Protein AF-A0A924ABD5-F1 (afdb_monomer)

Structure (mmCIF, N/CA/C/O backbone):
data_AF-A0A924ABD5-F1
#
_entry.id   AF-A0A924ABD5-F1
#
loop_
_atom_site.group_PDB
_atom_site.id
_atom_site.type_symbol
_atom_site.label_atom_id
_atom_site.label_alt_id
_atom_site.label_comp_id
_atom_site.label_asym_id
_atom_site.label_entity_id
_atom_site.label_seq_id
_atom_site.pdbx_PDB_ins_code
_atom_site.Cartn_x
_atom_site.Cartn_y
_atom_site.Cartn_z
_atom_site.occupancy
_atom_site.B_iso_or_equiv
_atom_site.auth_seq_id
_atom_site.auth_comp_id
_atom_site.auth_asym_id
_atom_site.auth_atom_id
_atom_site.pdbx_PDB_model_num
ATOM 1 N N . MET A 1 1 ? -28.308 33.378 23.021 1.00 40.69 1 MET A N 1
ATOM 2 C CA . MET A 1 1 ? -28.332 31.903 23.136 1.00 40.69 1 MET A CA 1
ATOM 3 C C . MET A 1 1 ? -27.928 31.293 21.800 1.00 40.69 1 MET A C 1
ATOM 5 O O . MET A 1 1 ? -28.810 31.074 20.991 1.00 40.69 1 MET A O 1
ATOM 9 N N . THR A 1 2 ? -26.638 31.033 21.562 1.00 37.34 2 THR A N 1
ATOM 10 C CA . THR A 1 2 ? -26.172 30.161 20.453 1.00 37.34 2 THR A CA 1
ATOM 11 C C . THR A 1 2 ? -24.731 29.654 20.666 1.00 37.34 2 THR A C 1
ATOM 13 O O . THR A 1 2 ? -24.072 29.230 19.733 1.00 37.34 2 THR A O 1
ATOM 16 N N . GLU A 1 3 ? -24.244 29.582 21.911 1.00 39.28 3 GLU A N 1
ATOM 17 C CA . GLU A 1 3 ? -23.019 28.830 22.275 1.00 39.28 3 GLU A CA 1
ATOM 18 C C . GLU A 1 3 ? -23.289 27.322 22.463 1.00 39.28 3 GLU A C 1
ATOM 20 O O . GLU A 1 3 ? -22.623 26.608 23.211 1.00 39.28 3 GLU A O 1
ATOM 25 N N . LYS A 1 4 ? -24.313 26.804 21.786 1.00 45.38 4 LYS A N 1
ATOM 26 C CA . LYS A 1 4 ? -24.670 25.388 21.790 1.00 45.38 4 LYS A CA 1
ATOM 27 C C . LYS A 1 4 ? -24.878 24.941 20.354 1.00 45.38 4 LYS A C 1
ATOM 29 O O . LYS A 1 4 ? -25.979 25.084 19.843 1.00 45.38 4 LYS A O 1
ATOM 34 N N . ALA A 1 5 ? -23.818 24.412 19.745 1.00 37.28 5 ALA A N 1
ATOM 35 C CA . ALA A 1 5 ? -23.829 23.165 18.967 1.00 37.28 5 ALA A CA 1
ATOM 36 C C . ALA A 1 5 ? -22.672 23.125 17.959 1.00 37.28 5 ALA A C 1
ATOM 38 O O . ALA A 1 5 ? -22.875 23.246 16.763 1.00 37.28 5 ALA A O 1
ATOM 39 N N . LEU A 1 6 ? -21.457 22.917 18.460 1.00 38.28 6 LEU A N 1
ATOM 40 C CA . LEU A 1 6 ? -20.439 22.070 17.832 1.00 38.28 6 LEU A CA 1
ATOM 41 C C . LEU A 1 6 ? -19.374 21.832 18.903 1.00 38.28 6 LEU A C 1
ATOM 43 O O . LEU A 1 6 ? -18.264 22.351 18.859 1.00 38.28 6 LEU A O 1
ATOM 47 N N . LYS A 1 7 ? -19.726 21.032 19.918 1.00 45.62 7 LYS A N 1
ATOM 48 C CA . LYS A 1 7 ? -18.692 20.277 20.629 1.00 45.62 7 LYS A CA 1
ATOM 49 C C . LYS A 1 7 ? -18.123 19.313 19.592 1.00 45.62 7 LYS A C 1
ATOM 51 O O . LYS A 1 7 ? -18.641 18.212 19.424 1.00 45.62 7 LYS A O 1
ATOM 56 N N . VAL A 1 8 ? -17.133 19.773 18.829 1.00 53.31 8 VAL A N 1
ATOM 57 C CA . VAL A 1 8 ? -16.343 18.922 17.947 1.00 53.31 8 VAL A CA 1
ATOM 58 C C . VAL A 1 8 ? -15.694 17.909 18.871 1.00 53.31 8 VAL A C 1
ATOM 60 O O . VAL A 1 8 ? -14.801 18.242 19.647 1.00 53.31 8 VAL A O 1
ATOM 63 N N . ASN A 1 9 ? -16.216 16.687 18.880 1.00 54.59 9 ASN A N 1
ATOM 64 C CA . ASN A 1 9 ? -15.554 15.616 19.593 1.00 54.59 9 ASN A CA 1
ATOM 65 C C . ASN A 1 9 ? -14.191 15.438 18.916 1.00 54.59 9 ASN A C 1
ATOM 67 O O . ASN A 1 9 ? -14.132 15.003 17.767 1.00 54.59 9 ASN A O 1
ATOM 71 N N . ALA A 1 10 ? -13.113 15.795 19.616 1.00 53.22 10 ALA A N 1
ATOM 72 C CA . ALA A 1 10 ? -11.742 15.659 19.127 1.00 53.22 10 ALA A CA 1
ATOM 73 C C . ALA A 1 10 ? -11.387 14.204 18.752 1.00 53.22 10 ALA A C 1
ATOM 75 O O . ALA A 1 10 ? -10.421 13.974 18.032 1.00 53.22 10 ALA A O 1
ATOM 76 N N . ASN A 1 11 ? -12.206 13.238 19.188 1.00 60.47 11 ASN A N 1
ATOM 77 C CA . ASN A 1 11 ? -12.100 11.818 18.868 1.00 60.47 11 ASN A CA 1
ATOM 78 C C . ASN A 1 11 ? -13.096 11.359 17.785 1.00 60.47 11 ASN A C 1
ATOM 80 O O . ASN A 1 11 ? -13.341 10.161 17.642 1.00 60.47 11 ASN A O 1
ATOM 84 N N . ASN A 1 12 ? -13.698 12.271 17.011 1.00 81.06 12 ASN A N 1
ATOM 85 C CA . ASN A 1 12 ? -14.454 11.877 15.824 1.00 81.06 12 ASN A CA 1
ATOM 86 C C . ASN A 1 12 ? -13.479 11.376 14.747 1.00 81.06 12 ASN A C 1
ATOM 88 O O . ASN A 1 12 ? -12.879 12.160 14.012 1.00 81.06 12 ASN A O 1
ATOM 92 N N . PHE A 1 13 ? -13.342 10.054 14.650 1.00 81.38 13 PHE A N 1
ATOM 93 C CA . PHE A 1 13 ? -12.414 9.393 13.733 1.00 81.38 13 PHE A CA 1
ATOM 94 C C . PHE A 1 13 ? -12.640 9.767 12.260 1.00 81.38 13 PHE A C 1
ATOM 96 O O . PHE A 1 13 ? -11.674 9.824 11.510 1.00 81.38 13 PHE A O 1
ATOM 103 N N . LYS A 1 14 ? -13.871 10.102 11.837 1.00 83.94 14 LYS A N 1
ATOM 104 C CA . LYS A 1 14 ? -14.131 10.570 10.461 1.00 83.94 14 LYS A CA 1
ATOM 105 C C . LYS A 1 14 ? -13.541 11.957 10.208 1.00 83.94 14 LYS A C 1
ATOM 107 O O . LYS A 1 14 ? -13.004 12.215 9.138 1.00 83.94 14 LYS A O 1
ATOM 112 N N . MET A 1 15 ? -13.620 12.852 11.194 1.00 87.19 15 MET A N 1
ATOM 113 C CA . MET A 1 15 ? -13.010 14.181 11.079 1.00 87.19 15 MET A CA 1
ATOM 114 C C . MET A 1 15 ? -11.485 14.091 11.087 1.00 87.19 15 MET A C 1
ATOM 116 O O . MET A 1 15 ? -10.835 14.766 10.296 1.00 87.19 15 MET A O 1
ATOM 120 N N . LEU A 1 16 ? -10.922 13.234 11.945 1.00 89.56 16 LEU A N 1
ATOM 121 C CA . LEU A 1 16 ? -9.482 12.971 11.979 1.00 89.56 16 LEU A CA 1
ATOM 122 C C . LEU A 1 16 ? -8.983 12.339 10.675 1.00 89.56 16 LEU A C 1
ATOM 124 O O . LEU A 1 16 ? -7.929 12.726 10.185 1.00 89.56 16 LEU A O 1
ATOM 128 N N . GLU A 1 17 ? -9.748 11.411 10.099 1.00 89.94 17 GLU A N 1
ATOM 129 C CA . GLU A 1 17 ? -9.465 10.807 8.797 1.00 89.94 17 GLU A CA 1
ATOM 130 C C . GLU A 1 17 ? -9.418 11.858 7.684 1.00 89.94 17 GLU A C 1
ATOM 132 O O . GLU A 1 17 ? -8.429 11.917 6.961 1.00 89.94 17 GLU A O 1
ATOM 137 N N . ASN A 1 18 ? -10.429 12.725 7.585 1.00 90.12 18 ASN A N 1
ATOM 138 C CA . ASN A 1 18 ? -10.444 13.788 6.578 1.00 90.12 18 ASN A CA 1
ATOM 139 C C . ASN A 1 18 ? -9.293 14.781 6.780 1.00 90.12 18 ASN A C 1
ATOM 141 O O . ASN A 1 18 ? -8.624 15.146 5.820 1.00 90.12 18 ASN A O 1
ATOM 145 N N . ALA A 1 19 ? -9.033 15.190 8.025 1.00 91.56 19 ALA A N 1
ATOM 146 C CA . ALA A 1 19 ? -7.916 16.076 8.338 1.00 91.56 19 ALA A CA 1
ATOM 147 C C . ALA A 1 19 ? -6.571 15.454 7.938 1.00 91.56 19 ALA A C 1
ATOM 149 O O . ALA A 1 19 ? -5.742 16.144 7.358 1.00 91.56 19 ALA A O 1
ATOM 150 N N . ALA A 1 20 ? -6.383 14.155 8.192 1.00 92.75 20 ALA A N 1
ATOM 151 C CA . ALA A 1 20 ? -5.175 13.450 7.787 1.00 92.75 20 ALA A CA 1
ATOM 152 C C . ALA A 1 20 ? -4.997 13.429 6.264 1.00 92.75 20 ALA A C 1
ATOM 154 O O . ALA A 1 20 ? -3.879 13.604 5.798 1.00 92.75 20 ALA A O 1
ATOM 155 N N . VAL A 1 21 ? -6.074 13.258 5.488 1.00 89.75 21 VAL A N 1
ATOM 156 C CA . VAL A 1 21 ? -6.003 13.316 4.017 1.00 89.75 21 VAL A CA 1
ATOM 157 C C . VAL A 1 21 ? -5.519 14.690 3.548 1.00 89.75 21 VAL A C 1
ATOM 159 O O . VAL A 1 21 ? -4.622 14.754 2.713 1.00 89.75 21 VAL A O 1
ATOM 162 N N . PHE A 1 22 ? -6.046 15.780 4.113 1.00 92.00 22 PHE A N 1
ATOM 163 C CA . PHE A 1 22 ? -5.566 17.126 3.783 1.00 92.00 22 PHE A CA 1
ATOM 164 C C . PHE A 1 22 ? -4.094 17.319 4.161 1.00 92.00 22 PHE A C 1
ATOM 166 O O . PHE A 1 22 ? -3.316 17.778 3.333 1.00 92.00 22 PHE A O 1
ATOM 173 N N . ASP A 1 23 ? -3.676 16.875 5.352 1.00 94.38 23 ASP A N 1
ATOM 174 C CA . ASP A 1 23 ? -2.262 16.941 5.737 1.00 94.38 23 ASP A CA 1
ATOM 175 C C . ASP A 1 23 ? -1.367 16.155 4.766 1.00 94.38 23 ASP A C 1
ATOM 177 O O . ASP A 1 23 ? -0.272 16.609 4.450 1.00 94.38 23 ASP A O 1
ATOM 181 N N . GLN A 1 24 ? -1.808 14.989 4.274 1.00 92.00 24 GLN A N 1
ATOM 182 C CA . GLN A 1 24 ? -1.063 14.223 3.267 1.00 92.00 24 GLN A CA 1
ATOM 183 C C . GLN A 1 24 ? -0.939 14.986 1.949 1.00 92.00 24 GLN A C 1
ATOM 185 O O . GLN A 1 24 ? 0.135 14.980 1.351 1.00 92.00 24 GLN A O 1
ATOM 190 N N . MET A 1 25 ? -2.014 15.639 1.501 1.00 90.44 25 MET A N 1
ATOM 191 C CA . MET A 1 25 ? -2.004 16.458 0.284 1.00 90.44 25 MET A CA 1
ATOM 192 C C . MET A 1 25 ? -1.058 17.657 0.410 1.00 90.44 25 MET A C 1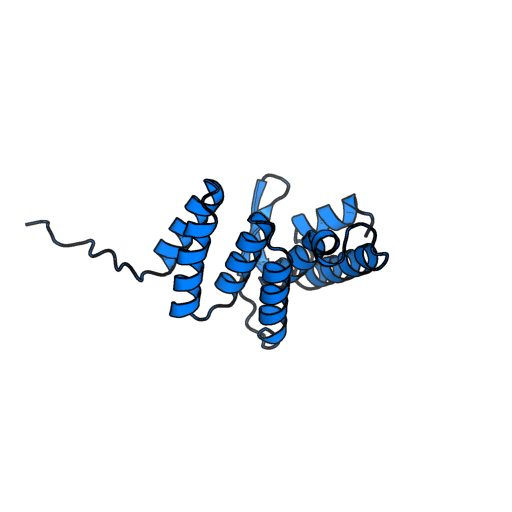
ATOM 194 O O . MET A 1 25 ? -0.383 17.999 -0.558 1.00 90.44 25 MET A O 1
ATOM 198 N N . ASP A 1 26 ? -0.953 18.229 1.609 1.00 93.25 26 ASP A N 1
ATOM 199 C CA . ASP A 1 26 ? -0.052 19.341 1.922 1.00 93.25 26 ASP A CA 1
ATOM 200 C C . ASP A 1 26 ? 1.393 18.888 2.229 1.00 93.25 26 ASP A C 1
ATOM 202 O O . ASP A 1 26 ? 2.255 19.711 2.534 1.00 93.25 26 ASP A O 1
ATOM 206 N N . GLY A 1 27 ? 1.682 17.581 2.175 1.00 93.06 27 GLY A N 1
ATOM 207 C CA . GLY A 1 27 ? 3.005 17.013 2.467 1.00 93.06 27 GLY A CA 1
ATOM 208 C C . GLY A 1 27 ? 3.351 16.904 3.960 1.00 93.06 27 GLY A C 1
ATOM 209 O O . GLY A 1 27 ? 4.463 16.514 4.318 1.00 93.06 27 GLY A O 1
ATOM 210 N N . ASN A 1 28 ? 2.402 17.185 4.852 1.00 96.19 28 ASN A N 1
ATOM 211 C CA . ASN A 1 28 ? 2.538 17.109 6.308 1.00 96.19 28 ASN A CA 1
ATOM 212 C C . ASN A 1 28 ? 2.383 15.662 6.826 1.00 96.19 28 ASN A C 1
ATOM 214 O O . ASN A 1 28 ? 1.555 15.364 7.694 1.00 96.19 28 ASN A O 1
ATOM 218 N N . PHE A 1 29 ? 3.187 14.736 6.296 1.00 95.12 29 PHE A N 1
ATOM 219 C CA . PHE A 1 29 ? 3.011 13.294 6.504 1.00 95.12 29 PHE A CA 1
ATOM 220 C C . PHE A 1 29 ? 3.134 12.838 7.968 1.00 95.12 29 PHE A C 1
ATOM 222 O O . PHE A 1 29 ? 2.425 11.922 8.375 1.00 95.12 29 PHE A O 1
ATOM 229 N N . GLU A 1 30 ? 3.978 13.464 8.789 1.00 94.94 30 GLU A N 1
ATOM 230 C CA . GLU A 1 30 ? 4.113 13.121 10.220 1.00 94.94 30 GLU A CA 1
ATOM 231 C C . GLU A 1 30 ? 2.849 13.480 11.024 1.00 94.94 30 GLU A C 1
ATOM 233 O O . GLU A 1 30 ? 2.399 12.739 11.909 1.00 94.94 30 GLU A O 1
ATOM 238 N N . ILE A 1 31 ? 2.221 14.607 10.674 1.00 93.75 31 ILE A N 1
ATOM 239 C CA . ILE A 1 31 ? 0.962 15.054 11.277 1.00 93.75 31 ILE A CA 1
ATOM 240 C C . ILE A 1 31 ? -0.168 14.116 10.845 1.00 93.75 31 ILE A C 1
ATOM 242 O O . ILE A 1 31 ? -0.936 13.641 11.693 1.00 93.75 31 ILE A O 1
ATOM 246 N N . ALA A 1 32 ? -0.228 13.797 9.549 1.00 95.38 32 ALA A N 1
ATOM 247 C CA . ALA A 1 32 ? -1.173 12.828 9.011 1.00 95.38 32 ALA A CA 1
ATOM 2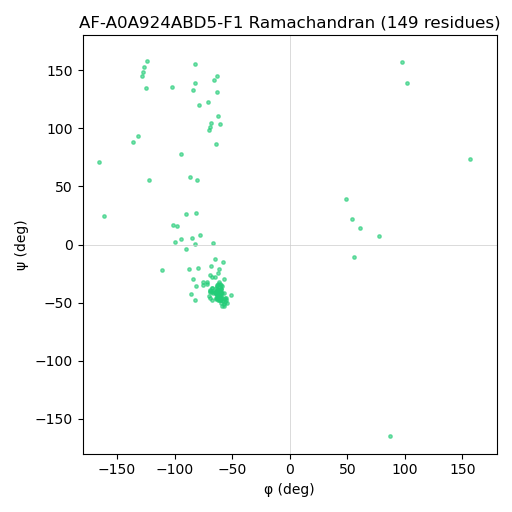48 C C . ALA A 1 32 ? -1.044 11.469 9.711 1.00 95.38 32 ALA A C 1
ATOM 250 O O . ALA A 1 32 ? -2.043 10.902 10.155 1.00 95.38 32 ALA A O 1
ATOM 251 N N . GLN A 1 33 ? 0.187 10.977 9.887 1.00 95.81 33 GLN A N 1
ATOM 252 C CA . GLN A 1 33 ? 0.478 9.718 10.571 1.00 95.81 33 GLN A CA 1
ATOM 253 C C . GLN A 1 33 ? -0.116 9.696 11.982 1.00 95.81 33 GLN A C 1
ATOM 255 O O . GLN A 1 33 ? -0.802 8.745 12.350 1.00 95.81 33 GLN A O 1
ATOM 260 N N . THR A 1 34 ? 0.100 10.760 12.760 1.00 95.44 34 THR A N 1
ATOM 261 C CA . THR A 1 34 ? -0.409 10.865 14.135 1.00 95.44 34 THR A CA 1
ATOM 262 C C . THR A 1 34 ? -1.939 10.793 14.177 1.00 95.44 34 THR A C 1
ATOM 264 O O . THR A 1 34 ? -2.517 10.141 15.049 1.00 95.44 34 THR A O 1
ATOM 267 N N . LYS A 1 35 ? -2.622 11.437 13.224 1.00 94.75 35 LYS A N 1
ATOM 268 C CA . LYS A 1 35 ? -4.090 11.410 13.121 1.00 94.75 35 LYS A CA 1
ATOM 269 C C . LYS A 1 35 ? -4.601 10.032 12.689 1.00 94.75 35 LYS A C 1
ATOM 271 O O . LYS A 1 35 ? -5.526 9.511 13.310 1.00 94.75 35 LYS A O 1
ATOM 276 N N . LEU A 1 36 ? -3.966 9.408 11.697 1.00 95.19 36 LEU A N 1
ATOM 277 C CA . LEU A 1 36 ? -4.311 8.060 11.232 1.00 95.19 36 LEU A CA 1
ATOM 278 C C . LEU A 1 36 ? -4.093 6.998 12.318 1.00 95.19 36 LEU A C 1
ATOM 280 O O . LEU A 1 36 ? -4.928 6.107 12.474 1.00 95.19 36 LEU A O 1
ATOM 284 N N . GLN A 1 37 ? -3.029 7.127 13.115 1.00 94.81 37 GLN A N 1
ATOM 285 C CA . GLN A 1 37 ? -2.764 6.254 14.257 1.00 94.81 37 GLN A CA 1
ATOM 286 C C . GLN A 1 37 ? -3.885 6.351 15.300 1.00 94.81 37 GLN A C 1
ATOM 288 O O . GLN A 1 37 ? -4.401 5.324 15.737 1.00 94.81 37 GLN A O 1
ATOM 293 N N . LYS A 1 38 ? -4.353 7.565 15.620 1.00 94.12 38 LYS A N 1
ATOM 294 C CA . LYS A 1 38 ? -5.516 7.766 16.505 1.00 94.12 38 LYS A CA 1
ATOM 295 C C . LYS A 1 3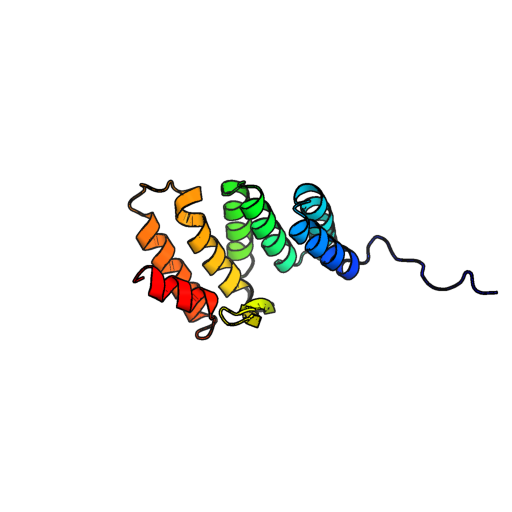8 ? -6.795 7.144 15.935 1.00 94.12 38 LYS A C 1
ATOM 297 O O . LYS A 1 38 ? -7.550 6.513 16.674 1.00 94.12 38 LYS A O 1
ATOM 302 N N . CYS A 1 39 ? -7.038 7.275 14.627 1.00 91.69 39 CYS A N 1
ATOM 303 C CA . CYS A 1 39 ? -8.180 6.629 13.968 1.00 91.69 39 CYS A CA 1
ATOM 304 C C . CYS A 1 39 ? -8.115 5.102 14.076 1.00 91.69 39 CYS A C 1
ATOM 306 O O . CYS A 1 39 ? -9.118 4.459 14.401 1.00 91.69 39 CYS A O 1
ATOM 308 N N . TYR A 1 40 ? -6.939 4.518 13.838 1.00 91.81 40 TYR A N 1
ATOM 309 C CA . TYR A 1 40 ? -6.736 3.086 14.006 1.00 91.81 40 TYR A CA 1
ATOM 310 C C . TYR A 1 40 ? -6.935 2.665 15.462 1.00 91.81 40 TYR A C 1
ATOM 312 O O . TYR A 1 40 ? -7.654 1.709 15.728 1.00 91.81 40 TYR A O 1
ATOM 320 N N . GLU A 1 41 ? -6.369 3.390 16.424 1.00 91.56 41 GLU A N 1
ATOM 321 C CA . GLU A 1 41 ? -6.500 3.061 17.841 1.00 91.56 41 GLU A CA 1
ATOM 322 C C . GLU A 1 41 ? -7.950 3.060 18.319 1.00 91.56 41 GLU A C 1
ATOM 324 O O . GLU A 1 41 ? -8.316 2.168 19.088 1.00 91.56 41 GLU A O 1
ATOM 329 N N . ALA A 1 42 ? -8.758 4.000 17.824 1.00 88.62 42 ALA A N 1
ATOM 330 C CA . ALA A 1 42 ? -10.167 4.137 18.170 1.00 88.62 42 ALA A CA 1
ATOM 331 C C . ALA A 1 42 ? -11.074 3.089 17.503 1.00 88.62 42 ALA A C 1
ATOM 333 O O . ALA A 1 42 ? -12.067 2.680 18.097 1.00 88.62 42 ALA A O 1
ATOM 334 N N . THR A 1 43 ? -10.768 2.669 16.271 1.00 87.31 43 THR A N 1
ATOM 335 C CA . THR A 1 43 ? -11.685 1.834 15.466 1.00 87.31 43 THR A CA 1
ATOM 336 C C . THR A 1 43 ? -11.206 0.404 15.242 1.00 87.31 43 THR A C 1
ATOM 338 O O . THR A 1 43 ? -12.013 -0.465 14.925 1.00 87.31 43 THR A O 1
ATOM 341 N N . LYS A 1 44 ? -9.896 0.169 15.360 1.00 87.31 44 LYS A N 1
ATOM 342 C CA . LYS A 1 44 ? -9.192 -1.067 14.991 1.00 87.31 44 LYS A CA 1
ATOM 343 C C . LYS A 1 44 ? -9.435 -1.525 13.544 1.00 87.31 44 LYS A C 1
ATOM 345 O O . LYS A 1 44 ? -9.245 -2.695 13.235 1.00 87.31 44 LYS A O 1
ATOM 350 N N . GLN A 1 45 ? -9.840 -0.621 12.646 1.00 87.88 45 GLN A N 1
ATOM 351 C CA . GLN A 1 45 ? -10.124 -0.966 11.250 1.00 87.88 45 GLN A CA 1
ATOM 352 C C . GLN A 1 45 ? -8.855 -0.985 10.392 1.00 87.88 45 GLN A C 1
ATOM 354 O O . GLN A 1 45 ? -8.092 -0.015 10.367 1.00 87.88 45 GLN A O 1
ATOM 359 N N . SER A 1 46 ? -8.695 -2.038 9.592 1.00 89.94 46 SER A N 1
ATOM 360 C CA . SER A 1 46 ? -7.560 -2.218 8.677 1.00 89.94 46 SER A CA 1
ATOM 361 C C . SER A 1 46 ? -7.429 -1.150 7.594 1.00 89.94 46 SER A C 1
ATOM 363 O O . SER A 1 46 ? -6.320 -0.916 7.115 1.00 89.94 46 SER A O 1
ATOM 365 N N . LYS A 1 47 ? -8.497 -0.412 7.259 1.00 90.94 47 LYS A N 1
ATOM 366 C CA . LYS A 1 47 ? -8.375 0.739 6.353 1.00 90.94 47 LYS A CA 1
ATOM 367 C C . LYS A 1 47 ? -7.401 1.799 6.876 1.00 90.94 47 LYS A C 1
ATOM 369 O O . LYS A 1 47 ? -6.656 2.389 6.101 1.00 90.94 47 LYS A O 1
ATOM 374 N N . TYR A 1 48 ? -7.342 2.010 8.194 1.00 92.75 48 TYR A N 1
ATOM 375 C CA . TYR A 1 48 ? -6.416 2.979 8.783 1.00 92.75 48 TYR A CA 1
ATOM 376 C C . TYR A 1 48 ? -4.982 2.455 8.807 1.00 92.75 48 TYR A C 1
ATOM 378 O O . TYR A 1 48 ? -4.057 3.234 8.600 1.00 92.75 48 TYR A O 1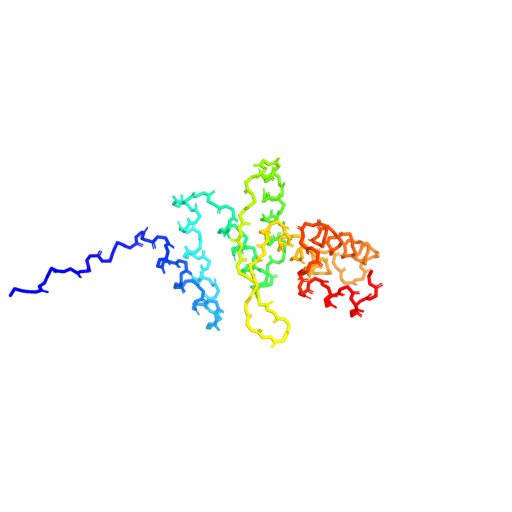
ATOM 386 N N . GLN A 1 49 ? -4.786 1.143 8.966 1.00 93.44 49 GLN A N 1
ATOM 387 C CA . GLN A 1 49 ? -3.471 0.523 8.771 1.00 93.44 49 GLN A CA 1
ATOM 388 C C . GLN A 1 49 ? -2.996 0.694 7.327 1.00 93.44 49 GLN A C 1
ATOM 390 O O . GLN A 1 49 ? -1.836 1.023 7.099 1.00 93.44 49 GLN A O 1
ATOM 395 N N . TYR A 1 50 ? -3.888 0.533 6.347 1.00 94.94 50 TYR A N 1
ATOM 396 C CA . TYR A 1 50 ? -3.548 0.753 4.945 1.00 94.94 50 TYR A CA 1
ATOM 397 C C . TYR A 1 50 ? -3.174 2.214 4.668 1.00 94.94 50 TYR A C 1
ATOM 399 O O . TYR A 1 50 ? -2.121 2.469 4.092 1.00 94.94 50 TYR A O 1
ATOM 407 N N . LYS A 1 51 ? -3.961 3.179 5.162 1.00 94.88 51 LYS A N 1
ATOM 408 C CA . LYS A 1 51 ? -3.636 4.611 5.035 1.00 94.88 51 LYS A CA 1
ATOM 409 C C . LYS A 1 51 ? -2.307 4.970 5.709 1.00 94.88 51 LYS A C 1
ATOM 411 O O . LYS A 1 51 ? -1.544 5.770 5.175 1.00 94.88 51 LYS A O 1
ATOM 416 N N . LEU A 1 52 ? -1.987 4.350 6.850 1.00 96.06 52 LEU A N 1
ATOM 417 C CA . LEU A 1 52 ? -0.664 4.464 7.475 1.00 96.06 52 LEU A CA 1
ATOM 418 C C . LEU A 1 52 ? 0.436 3.880 6.580 1.00 96.06 52 LEU A C 1
ATOM 420 O O . LEU A 1 52 ? 1.486 4.499 6.438 1.00 96.06 52 LEU A O 1
ATOM 424 N N . ALA A 1 53 ? 0.207 2.725 5.952 1.00 96.94 53 ALA A N 1
ATOM 425 C CA . ALA A 1 53 ? 1.156 2.122 5.019 1.00 96.94 53 ALA A CA 1
ATOM 426 C C . ALA A 1 53 ? 1.417 3.015 3.795 1.00 96.94 53 ALA A C 1
ATOM 428 O O . ALA A 1 53 ? 2.575 3.173 3.399 1.00 96.94 53 ALA A O 1
ATOM 429 N N . GLU A 1 54 ? 0.376 3.632 3.227 1.00 96.06 54 GLU A N 1
ATOM 430 C CA . GLU A 1 54 ? 0.508 4.642 2.169 1.00 96.06 54 GLU A CA 1
ATOM 431 C C . GLU A 1 54 ? 1.335 5.834 2.653 1.00 96.06 54 GLU A C 1
ATOM 433 O O . GLU A 1 54 ? 2.291 6.229 1.989 1.00 96.06 54 GLU A O 1
ATOM 438 N N . ASN A 1 55 ? 1.032 6.357 3.843 1.00 96.81 55 ASN A N 1
ATOM 439 C CA . ASN A 1 55 ? 1.767 7.471 4.431 1.00 96.81 55 ASN A CA 1
ATOM 440 C C . ASN A 1 55 ? 3.255 7.144 4.637 1.00 96.81 55 ASN A C 1
ATOM 442 O O . ASN A 1 55 ? 4.120 7.936 4.276 1.00 96.81 55 ASN A O 1
ATOM 446 N N . TYR A 1 56 ? 3.571 5.950 5.147 1.00 97.44 56 TYR A N 1
ATOM 447 C CA . TYR A 1 56 ? 4.952 5.484 5.276 1.00 97.44 56 TYR A CA 1
ATOM 448 C C . TYR A 1 56 ? 5.668 5.412 3.928 1.00 97.44 56 TYR A C 1
ATOM 450 O O . TYR A 1 56 ? 6.835 5.789 3.845 1.00 97.44 56 TYR A O 1
ATOM 458 N N . ALA A 1 57 ? 4.990 4.952 2.874 1.00 96.88 57 ALA A N 1
ATOM 459 C CA . ALA A 1 57 ? 5.569 4.929 1.535 1.00 96.88 57 ALA A CA 1
ATOM 460 C C . ALA A 1 57 ? 5.863 6.350 1.022 1.00 96.88 57 ALA A C 1
ATOM 462 O O . ALA A 1 57 ? 6.943 6.569 0.478 1.00 96.88 57 ALA A O 1
ATOM 463 N N . GLN A 1 58 ? 4.969 7.319 1.263 1.00 95.62 58 GLN A N 1
ATOM 464 C CA . GLN A 1 58 ? 5.204 8.736 0.932 1.00 95.62 58 GLN A CA 1
ATOM 465 C C . GLN A 1 58 ? 6.389 9.326 1.709 1.00 95.62 58 GLN A C 1
ATOM 467 O O . GLN A 1 58 ? 7.184 10.084 1.165 1.00 95.62 58 GLN A O 1
ATOM 472 N N . MET A 1 59 ? 6.580 8.900 2.958 1.00 95.88 59 MET A N 1
ATOM 473 C CA . MET A 1 59 ? 7.740 9.259 3.782 1.00 95.88 59 MET A CA 1
ATOM 474 C C . MET A 1 59 ? 9.013 8.467 3.434 1.00 95.88 59 MET A C 1
ATOM 476 O O . MET A 1 59 ? 9.996 8.538 4.169 1.00 95.88 59 MET A O 1
ATOM 480 N N . THR A 1 60 ? 9.019 7.675 2.357 1.00 96.06 60 THR A N 1
ATOM 481 C CA . THR A 1 60 ? 10.118 6.774 1.950 1.00 96.06 60 THR A CA 1
ATOM 482 C C . THR A 1 60 ? 10.478 5.676 2.965 1.00 96.06 60 THR A C 1
ATOM 484 O O . THR A 1 60 ? 11.492 4.987 2.848 1.00 96.06 60 THR A O 1
ATOM 487 N N . GLN A 1 61 ? 9.613 5.435 3.951 1.00 97.12 61 GLN A N 1
ATOM 488 C CA . GLN A 1 61 ? 9.763 4.401 4.975 1.00 97.12 61 GLN A CA 1
ATOM 489 C C . GLN A 1 61 ? 9.205 3.055 4.483 1.00 97.12 61 GLN A C 1
ATOM 491 O O . GLN A 1 61 ? 8.309 2.457 5.083 1.00 97.12 61 GLN A O 1
ATOM 496 N N . TYR A 1 62 ? 9.739 2.551 3.367 1.00 96.81 62 TYR A N 1
ATOM 497 C CA . TYR A 1 62 ? 9.170 1.403 2.646 1.00 96.81 62 TYR A CA 1
ATOM 498 C C . TYR A 1 62 ? 9.131 0.105 3.459 1.00 96.81 62 TYR A C 1
ATOM 500 O O . TYR A 1 62 ? 8.197 -0.675 3.310 1.00 96.81 62 TYR A O 1
ATOM 508 N N . LYS A 1 63 ? 10.096 -0.123 4.362 1.00 96.38 63 LYS A N 1
ATOM 509 C CA . LYS A 1 63 ? 10.076 -1.294 5.260 1.00 96.38 63 LYS A CA 1
ATOM 510 C C . LYS A 1 63 ? 8.919 -1.234 6.262 1.00 96.38 63 LYS A C 1
ATOM 512 O O . LYS A 1 63 ? 8.279 -2.252 6.511 1.00 96.38 63 LYS A O 1
ATOM 517 N N . SER A 1 64 ? 8.635 -0.052 6.811 1.00 96.88 64 SER A N 1
ATOM 518 C CA . SER A 1 64 ? 7.493 0.169 7.707 1.00 96.88 64 SER A CA 1
ATOM 519 C C . SER A 1 64 ? 6.174 -0.000 6.957 1.00 96.88 64 SER A C 1
ATOM 521 O O . SER A 1 64 ? 5.264 -0.661 7.457 1.00 96.88 64 SER A O 1
ATOM 523 N N . SER A 1 65 ? 6.105 0.530 5.730 1.00 97.81 65 SER A N 1
ATOM 524 C CA . SER A 1 65 ? 4.972 0.326 4.822 1.00 97.81 65 SER A CA 1
ATOM 525 C C . SER A 1 65 ? 4.731 -1.167 4.562 1.00 97.81 65 SER A C 1
ATOM 527 O O . SER A 1 65 ? 3.640 -1.663 4.833 1.00 97.81 65 SER A O 1
ATOM 529 N N . ASP A 1 66 ? 5.760 -1.917 4.149 1.00 97.25 66 ASP A N 1
ATOM 530 C CA . ASP A 1 66 ? 5.642 -3.351 3.862 1.00 97.25 66 ASP A CA 1
ATOM 531 C C . ASP A 1 66 ? 5.219 -4.172 5.086 1.00 97.25 66 ASP A C 1
ATOM 533 O O . ASP A 1 66 ? 4.337 -5.026 4.984 1.00 97.25 66 ASP A O 1
ATOM 537 N N . SER A 1 67 ? 5.794 -3.873 6.255 1.00 96.75 67 SER A N 1
ATOM 538 C CA . SER A 1 67 ? 5.423 -4.507 7.524 1.00 96.75 67 SER A CA 1
ATOM 539 C C . SER A 1 67 ? 3.933 -4.324 7.828 1.00 96.75 67 SER A C 1
ATOM 541 O O . SER A 1 67 ? 3.231 -5.294 8.112 1.00 96.75 67 SER A O 1
ATOM 543 N N . MET A 1 68 ? 3.417 -3.100 7.680 1.00 95.25 68 MET A N 1
ATOM 544 C CA . MET A 1 68 ? 2.002 -2.803 7.901 1.00 95.25 68 MET A CA 1
ATOM 545 C C . MET A 1 68 ? 1.096 -3.536 6.902 1.00 95.25 68 MET A C 1
ATOM 547 O O . MET A 1 68 ? 0.068 -4.084 7.294 1.00 95.25 68 MET A O 1
ATOM 551 N N . LEU A 1 69 ? 1.491 -3.617 5.627 1.00 95.56 69 LEU A N 1
ATOM 552 C CA . LEU A 1 69 ? 0.745 -4.371 4.613 1.00 95.56 69 LEU A CA 1
ATOM 553 C C . LEU A 1 69 ? 0.707 -5.868 4.937 1.00 95.56 69 LEU A C 1
ATOM 555 O O . LEU A 1 69 ? -0.347 -6.487 4.816 1.00 95.56 69 LEU A O 1
ATOM 559 N N . ASN A 1 70 ? 1.815 -6.446 5.408 1.00 94.31 70 ASN A N 1
ATOM 560 C CA . ASN A 1 70 ? 1.853 -7.848 5.835 1.00 94.31 70 ASN A CA 1
ATOM 561 C C . ASN A 1 70 ? 0.945 -8.109 7.046 1.00 94.31 70 ASN A C 1
ATOM 563 O O . ASN A 1 70 ? 0.294 -9.150 7.095 1.00 94.31 70 ASN A O 1
ATOM 567 N N . LEU A 1 71 ? 0.855 -7.165 7.992 1.00 91.69 71 LEU A N 1
ATOM 568 C CA . LEU A 1 71 ? -0.086 -7.263 9.114 1.00 91.69 71 LEU A CA 1
ATOM 569 C C . LEU A 1 71 ? -1.538 -7.303 8.629 1.00 91.69 71 LEU A C 1
ATOM 571 O O . LEU A 1 71 ? -2.303 -8.138 9.104 1.00 91.69 71 LEU A O 1
ATOM 575 N N . ILE A 1 72 ? -1.904 -6.459 7.660 1.00 92.00 72 ILE A N 1
ATOM 576 C CA . ILE A 1 72 ? -3.252 -6.470 7.071 1.00 92.00 72 ILE A CA 1
ATOM 577 C C . ILE A 1 72 ? -3.522 -7.820 6.398 1.00 92.00 72 ILE A C 1
ATOM 579 O O . ILE A 1 72 ? -4.539 -8.447 6.677 1.00 92.00 72 ILE A O 1
ATOM 583 N N . LEU A 1 73 ? -2.590 -8.316 5.575 1.00 90.69 73 LEU A N 1
ATOM 584 C CA . LEU A 1 73 ? -2.733 -9.611 4.897 1.00 90.69 73 LEU A CA 1
ATOM 585 C C . LEU A 1 73 ? -2.881 -10.789 5.870 1.00 90.69 73 LEU A C 1
ATOM 587 O O . LEU A 1 73 ? -3.614 -11.731 5.578 1.00 90.69 73 LEU A O 1
ATOM 591 N N . ALA A 1 74 ? -2.209 -10.742 7.023 1.00 87.38 74 ALA A N 1
ATOM 592 C CA . ALA A 1 74 ? -2.335 -11.765 8.059 1.00 87.38 74 ALA A CA 1
ATOM 593 C C . ALA A 1 74 ? -3.686 -11.701 8.797 1.00 87.38 74 ALA A C 1
ATOM 595 O O . ALA A 1 74 ? -4.208 -12.732 9.223 1.00 87.38 74 ALA A O 1
ATOM 596 N N . GLN A 1 75 ? -4.256 -10.503 8.951 1.00 80.00 75 GLN A N 1
ATOM 597 C CA . GLN A 1 75 ? -5.526 -10.272 9.648 1.00 80.00 75 GLN A CA 1
ATOM 598 C C . GLN A 1 75 ? -6.751 -10.561 8.765 1.00 80.00 75 GLN A C 1
ATOM 600 O O . GLN A 1 75 ? -7.754 -11.084 9.249 1.00 80.00 75 GLN A O 1
ATOM 605 N N . ASP A 1 76 ? -6.673 -10.259 7.468 1.00 65.75 76 ASP A N 1
ATOM 606 C CA . ASP A 1 76 ? -7.834 -10.195 6.569 1.00 65.75 76 ASP A CA 1
ATOM 607 C C . ASP A 1 76 ? -8.167 -11.531 5.867 1.00 65.75 76 ASP A C 1
ATOM 609 O O . ASP A 1 76 ? -8.805 -11.583 4.816 1.00 65.75 76 ASP A O 1
ATOM 613 N N . SER A 1 77 ? -7.803 -12.664 6.481 1.00 54.75 77 SER A N 1
ATOM 614 C CA . SER A 1 77 ? -8.239 -14.006 6.044 1.00 54.75 77 SER A CA 1
ATOM 615 C C . SER A 1 77 ? -9.754 -14.249 6.219 1.00 54.75 77 SER A C 1
ATOM 617 O O . SER A 1 77 ? -10.262 -15.327 5.903 1.00 54.75 77 SER A O 1
ATOM 619 N N . SER A 1 78 ? -10.505 -13.249 6.699 1.00 49.59 78 SER A N 1
ATOM 620 C CA . SER A 1 78 ? -11.862 -13.383 7.234 1.00 49.59 78 SER A CA 1
ATOM 621 C C . SER A 1 78 ? -12.919 -12.516 6.526 1.00 49.59 78 SER A C 1
ATOM 623 O O . SER A 1 78 ? -13.673 -11.795 7.161 1.00 49.59 78 SER A O 1
ATOM 625 N N . LYS A 1 79 ? -13.051 -12.659 5.200 1.00 50.22 79 LYS A N 1
ATOM 626 C CA . LYS A 1 79 ? -14.277 -12.439 4.381 1.00 50.22 79 LYS A CA 1
ATOM 627 C C . LYS A 1 79 ? -15.032 -11.084 4.428 1.00 50.22 79 LYS A C 1
ATOM 629 O O . LYS A 1 79 ? -15.866 -10.881 3.548 1.00 50.22 79 LYS A O 1
ATOM 634 N N . ASN A 1 80 ? -14.758 -10.142 5.330 1.00 55.12 80 ASN A N 1
ATOM 635 C CA . ASN A 1 80 ? -15.379 -8.811 5.349 1.00 55.12 80 ASN A CA 1
ATOM 636 C C . ASN A 1 80 ? -14.501 -7.808 4.599 1.00 55.12 80 ASN A C 1
ATOM 638 O O . ASN A 1 80 ? -13.780 -7.006 5.182 1.00 55.12 80 ASN A O 1
ATOM 642 N N . MET A 1 81 ? -14.574 -7.871 3.271 1.00 66.00 81 MET A N 1
ATOM 643 C CA . MET A 1 81 ? -13.791 -7.007 2.392 1.00 66.00 81 MET A CA 1
ATOM 644 C C .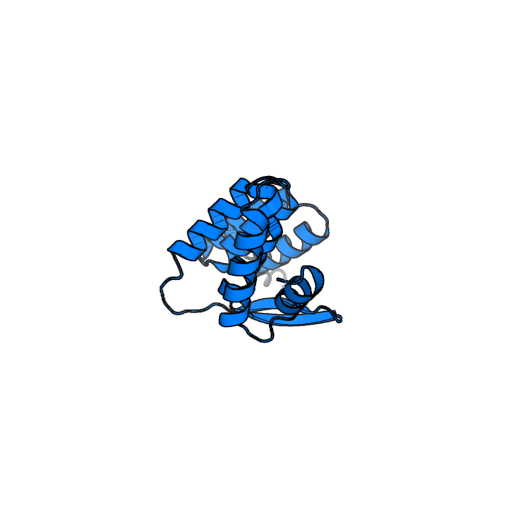 MET A 1 81 ? -14.272 -5.553 2.506 1.00 66.00 81 MET A C 1
ATOM 646 O O . MET A 1 81 ? -15.323 -5.203 1.970 1.00 66.00 81 MET A O 1
ATOM 650 N N . MET A 1 82 ? -13.507 -4.705 3.199 1.00 84.06 82 MET A N 1
ATOM 651 C CA . MET A 1 82 ? -13.742 -3.258 3.196 1.00 84.06 82 MET A CA 1
ATOM 652 C C . MET A 1 82 ? -13.546 -2.689 1.788 1.00 84.06 82 MET A C 1
ATOM 654 O O . MET A 1 82 ? -12.679 -3.145 1.042 1.00 84.06 82 MET A O 1
ATOM 658 N N . MET A 1 83 ? -14.349 -1.686 1.442 1.00 88.88 83 MET A N 1
ATOM 659 C CA . MET A 1 83 ? -14.218 -0.927 0.202 1.00 88.88 83 MET A CA 1
ATOM 660 C C . MET A 1 83 ? -13.564 0.417 0.512 1.00 88.88 83 MET A C 1
ATOM 662 O O . MET A 1 83 ? -13.958 1.086 1.463 1.00 88.88 83 MET A O 1
ATOM 666 N N . GLU A 1 84 ? -12.600 0.816 -0.303 1.00 89.38 84 GLU A N 1
ATOM 667 C CA . GLU A 1 84 ? -11.930 2.112 -0.247 1.00 89.38 84 GLU A CA 1
ATOM 668 C C . GLU A 1 84 ? -12.053 2.811 -1.596 1.00 89.38 84 GLU A C 1
ATOM 670 O O . GLU A 1 84 ? -12.235 2.174 -2.630 1.00 89.38 84 GLU A O 1
ATOM 675 N N . GLU A 1 85 ? -11.909 4.128 -1.601 1.00 89.06 85 GLU A N 1
ATOM 676 C CA . GLU A 1 85 ? -11.794 4.875 -2.847 1.00 89.06 85 GLU A CA 1
ATOM 677 C C . GLU A 1 85 ? -10.348 4.823 -3.359 1.00 89.06 85 GLU A C 1
ATOM 679 O O . GLU A 1 85 ? -9.375 4.903 -2.597 1.00 89.06 85 GLU A O 1
ATOM 684 N N . ALA A 1 86 ? -10.198 4.661 -4.667 1.00 88.25 86 ALA A N 1
ATOM 685 C CA . ALA A 1 86 ? -8.939 4.775 -5.384 1.00 88.25 86 ALA A CA 1
ATOM 686 C C . ALA A 1 86 ? -9.106 5.741 -6.562 1.00 88.25 86 ALA A C 1
ATOM 688 O O . ALA A 1 86 ? -10.183 5.784 -7.161 1.00 88.25 86 ALA A O 1
ATOM 689 N N . PRO A 1 87 ? -8.072 6.525 -6.900 1.00 85.50 87 PRO A N 1
ATOM 690 C CA . PRO A 1 87 ? -8.119 7.381 -8.073 1.00 85.50 87 PRO A CA 1
ATOM 691 C C . PRO A 1 87 ? -8.191 6.535 -9.348 1.00 85.50 87 PRO A C 1
ATOM 693 O O . PRO A 1 87 ? -7.541 5.494 -9.463 1.00 85.50 87 PRO A O 1
ATOM 696 N N . ARG A 1 88 ? -8.979 7.007 -10.310 1.00 88.94 88 ARG A N 1
ATOM 697 C CA . ARG A 1 88 ? -9.015 6.479 -11.679 1.00 88.94 88 ARG A CA 1
ATOM 698 C C . ARG A 1 88 ? -7.880 7.065 -12.510 1.00 88.94 88 ARG A C 1
ATOM 700 O O . ARG A 1 88 ? -7.420 8.174 -12.234 1.00 88.94 88 ARG A O 1
ATOM 707 N N . VAL A 1 89 ? -7.467 6.353 -13.558 1.00 88.06 89 VAL A N 1
ATOM 708 C CA . VAL A 1 89 ? -6.385 6.819 -14.450 1.00 88.06 89 VAL A CA 1
ATOM 709 C C . VAL A 1 89 ? -6.841 8.027 -15.268 1.00 88.06 89 VAL A C 1
ATOM 711 O O . VAL A 1 89 ? -6.096 8.991 -15.420 1.00 88.06 89 VAL A O 1
ATOM 714 N N . GLU A 1 90 ? -8.087 8.007 -15.737 1.00 86.19 90 GLU A N 1
ATOM 715 C CA . GLU A 1 90 ? -8.694 9.091 -16.524 1.00 86.19 90 GLU A CA 1
ATOM 716 C C . GLU A 1 90 ? -9.298 10.210 -15.651 1.00 86.19 90 GLU A C 1
ATOM 718 O O . GLU A 1 90 ? -9.917 11.144 -16.160 1.00 86.19 90 GLU A O 1
ATOM 723 N N . GLY A 1 91 ? -9.103 10.142 -14.330 1.00 87.50 91 GLY A N 1
ATOM 724 C CA . GLY A 1 91 ? -9.659 11.082 -13.360 1.00 87.50 91 GLY A CA 1
ATOM 725 C C . GLY A 1 91 ? -10.947 10.595 -12.686 1.00 87.50 91 GLY A C 1
ATOM 726 O O . GLY A 1 91 ? -11.669 9.728 -13.177 1.00 87.50 91 GLY A O 1
ATOM 727 N N . GLY A 1 92 ? -11.226 11.154 -11.507 1.00 90.44 92 GLY A N 1
ATOM 728 C CA . GLY A 1 92 ? -12.304 10.702 -10.623 1.00 90.44 92 GLY A CA 1
ATOM 729 C C . GLY A 1 92 ? -11.874 9.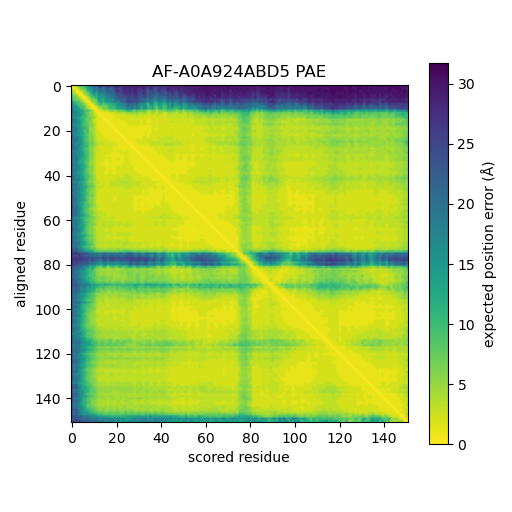576 -9.677 1.00 90.44 92 GLY A C 1
ATOM 730 O O . GLY A 1 92 ? -10.683 9.329 -9.480 1.00 90.44 92 GLY A O 1
ATOM 731 N N . VAL A 1 93 ? -12.858 8.907 -9.067 1.00 92.19 93 VAL A N 1
ATOM 732 C CA . VAL A 1 93 ? -12.634 7.841 -8.078 1.00 92.19 93 VAL A CA 1
ATOM 733 C C . VAL A 1 93 ? -13.368 6.548 -8.438 1.00 92.19 93 VAL A C 1
ATOM 735 O O . VAL A 1 93 ? -14.394 6.537 -9.121 1.00 92.19 93 VAL A O 1
ATOM 738 N N . GLN A 1 94 ? -12.815 5.434 -7.977 1.00 93.00 94 GLN A N 1
ATOM 739 C CA . GLN A 1 94 ? -13.340 4.082 -8.089 1.00 93.00 94 GLN A CA 1
ATOM 740 C C . GLN A 1 94 ? -13.430 3.484 -6.685 1.00 93.00 94 GLN A C 1
ATOM 742 O O . GLN A 1 94 ? -12.477 3.567 -5.915 1.00 93.00 94 GLN A O 1
ATOM 747 N N . SER A 1 95 ? -14.552 2.841 -6.360 1.00 93.19 95 SER A N 1
ATOM 748 C CA . SER A 1 95 ? -14.636 2.020 -5.152 1.00 93.19 95 SER A CA 1
ATOM 749 C C . SER A 1 95 ? -13.962 0.676 -5.413 1.00 93.19 95 SER A C 1
ATOM 751 O O . SER A 1 95 ? -14.357 -0.056 -6.320 1.00 93.19 95 SER A O 1
ATOM 753 N N . VAL A 1 96 ? -12.937 0.358 -4.633 1.00 93.31 96 VAL A N 1
ATOM 754 C CA . VAL A 1 96 ? -12.122 -0.848 -4.770 1.00 93.31 96 VAL A CA 1
ATOM 755 C C . VAL A 1 96 ? -12.045 -1.590 -3.448 1.00 93.31 96 VAL A C 1
ATOM 757 O O . VAL A 1 96 ? -12.039 -0.994 -2.371 1.00 93.31 96 VAL A O 1
ATOM 760 N N . ARG A 1 97 ? -11.942 -2.915 -3.510 1.00 92.50 97 ARG A N 1
ATOM 761 C CA . ARG A 1 97 ? -11.704 -3.724 -2.312 1.00 92.50 97 ARG A CA 1
ATOM 762 C C . ARG A 1 97 ? -10.341 -3.365 -1.716 1.00 92.50 97 ARG A C 1
ATOM 764 O O . ARG A 1 97 ? -9.335 -3.369 -2.424 1.00 92.50 97 ARG A O 1
ATOM 771 N N . LEU A 1 98 ? -10.294 -3.119 -0.409 1.00 92.44 98 LEU A N 1
ATOM 772 C CA . LEU A 1 98 ? -9.083 -2.745 0.324 1.00 92.44 98 LEU A CA 1
ATOM 773 C C . LEU A 1 98 ? -7.929 -3.717 0.052 1.00 92.44 98 LEU A C 1
ATOM 775 O O . LEU A 1 98 ? -6.810 -3.293 -0.219 1.00 92.44 98 LEU A O 1
ATOM 779 N N . LEU A 1 99 ? -8.214 -5.020 0.055 1.00 93.00 99 LEU A N 1
ATOM 780 C CA . LEU A 1 99 ? -7.216 -6.054 -0.204 1.00 93.00 99 LEU A CA 1
ATOM 781 C C . LEU A 1 99 ? -6.577 -5.925 -1.602 1.00 93.00 99 LEU A C 1
ATOM 783 O O . LEU A 1 99 ? -5.376 -6.149 -1.753 1.00 93.00 99 LEU A O 1
ATOM 787 N N . ALA A 1 100 ? -7.338 -5.483 -2.610 1.00 94.31 100 ALA A N 1
ATOM 788 C CA . ALA A 1 100 ? -6.787 -5.193 -3.932 1.00 94.31 100 ALA A CA 1
ATOM 789 C C . ALA A 1 100 ? -5.799 -4.014 -3.880 1.00 94.31 100 ALA A C 1
ATOM 791 O O . ALA A 1 100 ? -4.725 -4.101 -4.483 1.00 94.31 100 ALA A O 1
ATOM 792 N N . LYS A 1 101 ? -6.106 -2.955 -3.113 1.00 95.00 101 LYS A N 1
ATOM 793 C CA . LYS A 1 101 ? -5.179 -1.831 -2.883 1.00 95.00 101 LYS A CA 1
ATOM 794 C C . LYS A 1 101 ? -3.922 -2.265 -2.130 1.00 95.00 101 LYS A C 1
ATOM 796 O O . LYS A 1 101 ? -2.823 -1.869 -2.505 1.00 95.00 101 LYS A O 1
ATOM 801 N N . VAL A 1 102 ? -4.063 -3.116 -1.110 1.00 95.56 102 VAL A N 1
ATOM 802 C CA . VAL A 1 102 ? -2.935 -3.663 -0.333 1.00 95.56 102 VAL A CA 1
ATOM 803 C C . VAL A 1 102 ? -1.953 -4.385 -1.253 1.00 95.56 102 VAL A C 1
ATOM 805 O O . VAL A 1 102 ? -0.759 -4.079 -1.239 1.00 95.56 102 VAL A O 1
ATOM 808 N N . TYR A 1 103 ? -2.443 -5.301 -2.093 1.00 96.31 103 TYR A N 1
ATOM 809 C CA . TYR A 1 103 ? -1.587 -5.998 -3.050 1.00 96.31 103 TYR A CA 1
ATOM 810 C C . TYR A 1 103 ? -0.964 -5.048 -4.071 1.00 96.31 103 TYR A C 1
ATOM 812 O O . TYR A 1 103 ? 0.236 -5.139 -4.334 1.00 96.31 103 TYR A O 1
ATOM 820 N N . LEU A 1 104 ? -1.730 -4.089 -4.594 1.00 96.62 104 LEU A N 1
ATOM 821 C CA . LEU A 1 104 ? -1.177 -3.129 -5.541 1.00 96.62 104 LEU A CA 1
ATOM 822 C C . LEU A 1 104 ? -0.052 -2.292 -4.918 1.00 96.62 104 LEU A C 1
ATOM 824 O O . LEU A 1 104 ? 1.001 -2.125 -5.534 1.00 96.62 104 LEU A O 1
ATOM 828 N N . LEU A 1 105 ? -0.222 -1.818 -3.680 1.00 97.12 105 LEU A N 1
ATOM 829 C CA . LEU A 1 105 ? 0.817 -1.062 -2.988 1.00 97.12 105 LEU A CA 1
ATOM 830 C C . LEU A 1 105 ? 2.067 -1.917 -2.743 1.00 97.12 105 LEU A C 1
ATOM 832 O O . LEU A 1 105 ? 3.171 -1.431 -2.990 1.00 97.12 105 LEU A O 1
ATOM 836 N N . LYS A 1 106 ? 1.919 -3.200 -2.367 1.00 96.88 106 LYS A N 1
ATOM 837 C CA . LYS A 1 106 ? 3.057 -4.136 -2.265 1.00 96.88 106 LYS A CA 1
ATOM 838 C C . LYS A 1 106 ? 3.828 -4.251 -3.579 1.00 96.88 106 LYS A C 1
ATOM 840 O O . LYS A 1 106 ? 5.057 -4.243 -3.558 1.00 96.88 106 LYS A O 1
ATOM 845 N N . ALA A 1 107 ? 3.137 -4.317 -4.719 1.00 96.31 107 ALA A N 1
ATOM 846 C CA . ALA A 1 107 ? 3.795 -4.307 -6.024 1.00 96.31 107 ALA A CA 1
ATOM 847 C C . ALA A 1 107 ? 4.544 -2.985 -6.275 1.00 96.31 107 ALA A C 1
ATOM 849 O O . ALA A 1 107 ? 5.710 -2.996 -6.674 1.00 96.31 107 ALA A O 1
ATOM 850 N N . LYS A 1 108 ? 3.909 -1.840 -5.996 1.00 95.50 108 LYS A N 1
ATOM 851 C CA . LYS A 1 108 ? 4.498 -0.506 -6.216 1.00 95.50 108 LYS A CA 1
ATOM 852 C C . LYS A 1 108 ? 5.777 -0.285 -5.407 1.00 95.50 108 LYS A C 1
ATOM 854 O O . LYS A 1 108 ? 6.725 0.290 -5.933 1.00 95.50 108 LYS A O 1
ATOM 859 N N . ILE A 1 109 ? 5.835 -0.775 -4.168 1.00 96.56 109 ILE A N 1
ATOM 860 C CA . ILE A 1 109 ? 7.009 -0.596 -3.296 1.00 96.56 109 ILE A CA 1
ATOM 861 C C . ILE A 1 109 ? 8.053 -1.718 -3.414 1.00 96.56 109 ILE A C 1
ATOM 863 O O . ILE A 1 109 ? 9.105 -1.627 -2.787 1.00 96.56 109 ILE A O 1
ATOM 867 N N . ALA A 1 110 ? 7.811 -2.771 -4.203 1.00 95.19 110 ALA A N 1
ATOM 868 C CA . ALA A 1 110 ? 8.654 -3.972 -4.230 1.00 95.19 110 ALA A CA 1
ATOM 869 C C . ALA A 1 110 ? 10.138 -3.683 -4.519 1.00 95.19 110 ALA A C 1
ATOM 871 O O . ALA A 1 110 ? 11.017 -4.174 -3.808 1.00 95.19 110 ALA A O 1
ATOM 872 N N . SER A 1 111 ? 10.424 -2.853 -5.527 1.00 93.88 111 SER A N 1
ATOM 873 C CA . SER A 1 111 ? 11.793 -2.451 -5.888 1.00 93.88 111 SER A CA 1
ATOM 874 C C . SER A 1 111 ? 12.481 -1.635 -4.791 1.00 93.88 111 SER A C 1
ATOM 876 O O . SER A 1 111 ? 13.701 -1.676 -4.663 1.00 93.88 111 SER A O 1
ATOM 878 N N . LEU A 1 112 ? 11.704 -0.919 -3.980 1.00 96.25 112 LEU A N 1
ATOM 879 C CA . LEU A 1 112 ? 12.183 -0.053 -2.905 1.00 96.25 112 LEU A CA 1
ATOM 880 C C . LEU A 1 112 ? 12.442 -0.851 -1.619 1.00 96.25 112 LEU A C 1
ATOM 882 O O . LEU A 1 112 ? 13.335 -0.512 -0.847 1.00 96.25 112 LEU A O 1
ATOM 886 N N . VAL A 1 113 ? 11.697 -1.940 -1.409 1.00 93.62 113 VAL A N 1
ATOM 887 C CA . VAL A 1 113 ? 11.857 -2.851 -0.265 1.00 93.62 113 VAL A CA 1
ATOM 888 C C . VAL A 1 113 ? 12.977 -3.868 -0.499 1.00 93.62 113 VAL A C 1
ATOM 890 O O . VAL A 1 113 ? 13.810 -4.072 0.383 1.00 93.62 113 VAL A O 1
ATOM 893 N N . LEU A 1 114 ? 12.999 -4.515 -1.669 1.00 91.88 114 LEU A N 1
ATOM 894 C CA . LEU A 1 114 ? 13.954 -5.585 -1.996 1.00 91.88 114 LEU A CA 1
ATOM 895 C C . LEU A 1 114 ? 15.264 -5.054 -2.593 1.00 91.88 114 LEU A C 1
ATOM 897 O O . LEU A 1 114 ? 16.289 -5.728 -2.534 1.00 91.88 114 LEU A O 1
ATOM 901 N N . GLY A 1 115 ? 15.237 -3.841 -3.142 1.00 92.12 115 GLY A N 1
ATOM 902 C CA . GLY A 1 115 ? 16.336 -3.239 -3.885 1.00 92.12 115 GLY A CA 1
ATOM 903 C C . GLY A 1 115 ? 16.097 -3.309 -5.400 1.00 92.12 115 GLY A C 1
ATOM 904 O O . GLY A 1 115 ? 15.667 -4.340 -5.919 1.00 92.12 115 GLY A O 1
ATOM 905 N N . PRO A 1 116 ? 16.406 -2.240 -6.157 1.00 89.19 116 PRO A N 1
ATOM 906 C CA . PRO A 1 116 ? 15.978 -2.098 -7.553 1.00 89.19 116 PRO A CA 1
ATOM 907 C C . PRO A 1 116 ? 16.644 -3.084 -8.521 1.00 89.19 116 PRO A C 1
ATOM 909 O O . PRO A 1 116 ? 16.151 -3.287 -9.624 1.00 89.19 116 PRO A O 1
ATOM 912 N N . LYS A 1 117 ? 17.769 -3.687 -8.122 1.00 92.12 117 LYS A N 1
ATOM 913 C CA . LYS A 1 117 ? 18.506 -4.684 -8.914 1.00 92.12 117 LYS A CA 1
ATOM 914 C C . LYS A 1 117 ? 18.211 -6.124 -8.488 1.00 92.12 117 LYS A C 1
ATOM 916 O O . LYS A 1 117 ? 18.823 -7.043 -9.024 1.00 92.12 117 LYS A O 1
ATOM 921 N N . ASP A 1 118 ? 17.327 -6.333 -7.511 1.00 94.19 118 ASP A N 1
ATOM 922 C CA . ASP A 1 118 ? 16.996 -7.677 -7.054 1.00 94.19 118 ASP A CA 1
ATOM 923 C C . ASP A 1 118 ? 16.167 -8.408 -8.132 1.00 94.19 118 ASP A C 1
ATOM 925 O O . ASP A 1 118 ? 15.097 -7.928 -8.524 1.00 94.19 118 ASP A O 1
ATOM 929 N N . PRO A 1 119 ? 16.621 -9.579 -8.621 1.00 92.12 119 PRO A N 1
ATOM 930 C CA . PRO A 1 119 ? 15.957 -10.302 -9.706 1.00 92.12 119 PRO A CA 1
ATOM 931 C C . PRO A 1 119 ? 14.558 -10.818 -9.336 1.00 92.12 119 PRO A C 1
ATOM 933 O O . PRO A 1 119 ? 13.801 -11.229 -10.214 1.00 92.12 119 PRO A O 1
ATOM 936 N N . ARG A 1 120 ? 14.185 -10.808 -8.051 1.00 93.50 120 ARG A N 1
ATOM 937 C CA . ARG A 1 120 ? 12.854 -11.215 -7.580 1.00 93.50 120 ARG A CA 1
ATOM 938 C C . ARG A 1 120 ? 11.808 -10.122 -7.772 1.00 93.50 120 ARG A C 1
ATOM 940 O O . ARG A 1 120 ? 10.622 -10.447 -7.805 1.00 93.50 120 ARG A O 1
ATOM 947 N N . VAL A 1 121 ? 12.215 -8.858 -7.925 1.00 93.81 121 VAL A N 1
ATOM 948 C CA . VAL A 1 121 ? 11.302 -7.707 -8.029 1.00 93.81 121 VAL A CA 1
ATOM 949 C C . VAL A 1 121 ? 10.265 -7.882 -9.142 1.00 93.81 121 VAL A C 1
ATOM 951 O O . VAL A 1 121 ? 9.081 -7.770 -8.828 1.00 93.81 121 VAL A O 1
ATOM 954 N N . 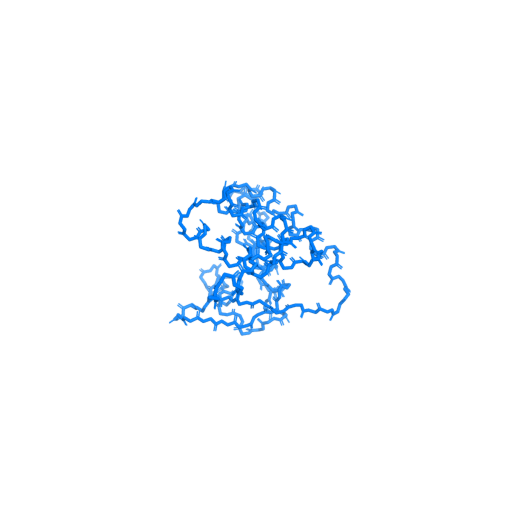PRO A 1 122 ? 10.623 -8.238 -10.393 1.00 92.00 122 PRO A N 1
ATOM 955 C CA . PRO A 1 122 ? 9.628 -8.379 -11.457 1.00 92.00 122 PRO A CA 1
ATOM 956 C C . PRO A 1 122 ? 8.604 -9.482 -11.169 1.00 92.00 122 PRO A C 1
ATOM 958 O O . PRO A 1 122 ? 7.410 -9.306 -11.408 1.00 92.00 122 PRO A O 1
ATOM 961 N N . LYS A 1 123 ? 9.052 -10.613 -10.603 1.00 92.88 123 LYS A N 1
ATOM 962 C CA . LYS A 1 123 ? 8.163 -11.718 -10.222 1.00 92.88 123 LYS A CA 1
ATOM 963 C C . LYS A 1 123 ? 7.196 -11.284 -9.121 1.00 92.88 123 LYS A C 1
ATOM 965 O O . LYS A 1 123 ? 6.002 -11.532 -9.237 1.00 92.88 123 LYS A O 1
ATOM 970 N N . PHE A 1 124 ? 7.710 -10.601 -8.100 1.00 93.25 124 PHE A N 1
ATOM 971 C CA . PHE A 1 124 ? 6.922 -10.085 -6.984 1.00 93.25 124 PHE A CA 1
ATOM 972 C C . PHE A 1 124 ? 5.882 -9.065 -7.470 1.00 93.25 124 PHE A C 1
ATOM 974 O O . PHE A 1 124 ? 4.700 -9.187 -7.166 1.00 93.25 124 PHE A O 1
ATOM 981 N N . GLN A 1 125 ? 6.292 -8.100 -8.298 1.00 95.25 125 GLN A N 1
ATOM 982 C CA . GLN A 1 125 ? 5.386 -7.113 -8.890 1.00 95.25 125 GLN A CA 1
ATOM 983 C C . GLN A 1 125 ? 4.274 -7.776 -9.703 1.00 95.25 125 GLN A C 1
ATOM 985 O O . GLN A 1 125 ? 3.101 -7.476 -9.490 1.00 95.25 125 GLN A O 1
ATOM 990 N N . LYS A 1 126 ? 4.626 -8.719 -10.586 1.00 95.38 126 LYS A N 1
ATOM 991 C CA . LYS A 1 126 ? 3.659 -9.470 -11.395 1.00 95.38 126 LYS A CA 1
ATOM 992 C C . LYS A 1 126 ? 2.663 -10.245 -10.536 1.00 95.38 126 LYS A C 1
ATOM 994 O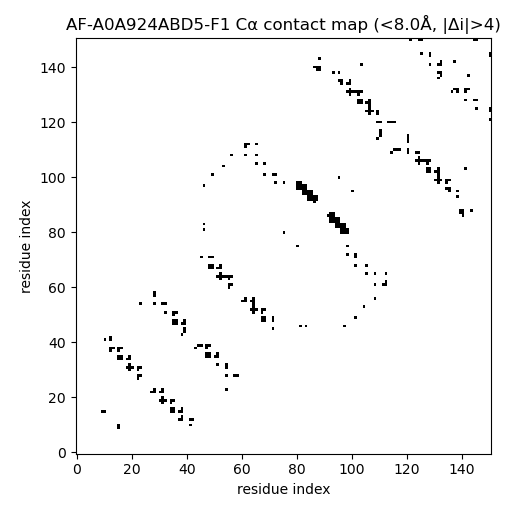 O . LYS A 1 126 ? 1.467 -10.221 -10.815 1.00 95.38 126 LYS A O 1
ATOM 999 N N . GLU A 1 127 ? 3.147 -10.943 -9.515 1.00 95.88 127 GLU A N 1
ATOM 1000 C CA . GLU A 1 127 ? 2.313 -11.730 -8.606 1.00 95.88 127 GLU A CA 1
ATOM 1001 C C . GLU A 1 127 ? 1.270 -10.849 -7.913 1.00 95.88 127 GLU A C 1
ATOM 1003 O O . GLU A 1 127 ? 0.073 -11.104 -8.032 1.00 95.88 127 GLU A O 1
ATOM 1008 N N . TYR A 1 128 ? 1.700 -9.759 -7.277 1.00 96.88 128 TYR A N 1
ATOM 1009 C CA . TYR A 1 128 ? 0.800 -8.895 -6.518 1.00 96.88 128 TYR A CA 1
ATOM 1010 C C . TYR A 1 128 ? -0.145 -8.059 -7.386 1.00 96.88 128 TYR A C 1
ATOM 1012 O O . TYR A 1 128 ? -1.301 -7.866 -7.006 1.00 96.88 128 TYR A O 1
ATOM 1020 N N . VAL A 1 129 ? 0.281 -7.619 -8.575 1.00 97.38 129 VAL A N 1
ATOM 1021 C CA . VAL A 1 129 ? -0.636 -6.989 -9.542 1.00 97.38 129 VAL A CA 1
ATOM 1022 C C . VAL A 1 129 ? -1.725 -7.978 -9.965 1.00 97.38 129 VAL A C 1
ATOM 1024 O O . VAL A 1 129 ? -2.903 -7.629 -9.974 1.00 97.38 129 VAL A O 1
ATOM 1027 N N . ASN A 1 130 ? -1.368 -9.233 -10.256 1.00 96.44 130 ASN A N 1
ATOM 1028 C CA . ASN A 1 130 ? -2.359 -10.245 -10.625 1.00 96.44 130 ASN A CA 1
ATOM 1029 C C . ASN A 1 130 ? -3.285 -10.615 -9.458 1.00 96.44 130 ASN A C 1
ATOM 1031 O O . ASN A 1 130 ? -4.479 -10.793 -9.683 1.00 96.44 130 ASN A O 1
ATOM 1035 N N . LEU A 1 131 ? -2.782 -10.681 -8.221 1.00 95.38 131 LEU A N 1
ATOM 1036 C CA . LEU A 1 131 ? -3.623 -10.880 -7.034 1.00 95.38 131 LEU A CA 1
ATOM 1037 C C . LEU A 1 131 ? -4.617 -9.727 -6.850 1.00 95.38 131 LEU A C 1
ATOM 1039 O O . LEU A 1 131 ? -5.801 -9.973 -6.624 1.00 95.38 131 LEU A O 1
ATOM 1043 N N . SER A 1 132 ? -4.168 -8.481 -7.021 1.00 95.56 132 SER A N 1
ATOM 1044 C CA . SER A 1 132 ? -5.036 -7.298 -6.993 1.00 95.56 132 SER A CA 1
ATOM 1045 C C . SER A 1 132 ? -6.171 -7.406 -8.022 1.00 95.56 132 SER A C 1
ATOM 1047 O O . SER A 1 132 ? -7.346 -7.298 -7.669 1.00 95.56 132 SER A O 1
ATOM 1049 N N . LEU A 1 133 ? -5.834 -7.744 -9.271 1.00 96.19 133 LEU A N 1
ATOM 1050 C CA . LEU A 1 133 ? -6.801 -7.914 -10.361 1.00 96.19 133 LEU A CA 1
ATOM 1051 C C . LEU A 1 133 ? -7.699 -9.149 -10.205 1.00 96.19 133 LEU A C 1
ATOM 1053 O O . LEU A 1 133 ? -8.819 -9.155 -10.699 1.00 96.19 133 LEU A O 1
ATOM 1057 N N . SER A 1 134 ? -7.254 -10.194 -9.504 1.00 95.00 134 SER A N 1
ATOM 1058 C CA . SER A 1 134 ? -8.113 -11.348 -9.196 1.00 95.00 134 SER A CA 1
ATOM 1059 C C . SER A 1 134 ? -9.247 -10.988 -8.231 1.00 95.00 134 SER A C 1
ATOM 1061 O O . SER A 1 134 ? -10.316 -11.592 -8.273 1.00 95.00 134 SER A O 1
ATOM 1063 N N . ILE A 1 135 ? -9.020 -9.980 -7.382 1.00 92.81 135 ILE A N 1
ATOM 1064 C CA . ILE A 1 135 ? -10.000 -9.463 -6.424 1.00 92.81 135 ILE A CA 1
ATOM 1065 C C . ILE A 1 135 ? -10.904 -8.412 -7.073 1.00 92.81 135 ILE A C 1
ATOM 1067 O O . ILE A 1 135 ? -12.111 -8.413 -6.830 1.00 92.81 135 ILE A O 1
ATOM 1071 N N . GLN A 1 136 ? -10.322 -7.510 -7.865 1.00 93.94 136 GLN A N 1
ATOM 1072 C CA . GLN A 1 136 ? -11.020 -6.420 -8.541 1.00 93.94 136 GLN A CA 1
ATOM 1073 C C . GLN A 1 136 ? -10.523 -6.324 -10.000 1.00 93.94 136 GLN A C 1
ATOM 1075 O O . GLN A 1 136 ? -9.557 -5.607 -10.272 1.00 93.94 136 GLN A O 1
ATOM 1080 N N . PRO A 1 137 ? -11.146 -7.060 -10.942 1.00 94.25 137 PRO A N 1
ATOM 1081 C CA . PRO A 1 137 ? -10.656 -7.170 -12.323 1.00 94.25 137 PRO A CA 1
ATOM 1082 C C . PRO A 1 137 ? -10.622 -5.858 -13.114 1.00 94.25 137 PRO A C 1
ATOM 1084 O O . PRO A 1 137 ? -9.845 -5.727 -14.054 1.00 94.25 137 PRO A O 1
ATOM 1087 N N . ASP A 1 138 ? -11.454 -4.896 -12.731 1.00 93.75 138 ASP A N 1
ATOM 1088 C CA . ASP A 1 138 ? -11.600 -3.564 -13.317 1.00 93.75 138 ASP A CA 1
ATOM 1089 C C . ASP A 1 138 ? -10.823 -2.485 -12.540 1.00 93.75 138 ASP A C 1
ATOM 1091 O O . ASP A 1 138 ? -11.094 -1.298 -12.703 1.00 93.75 138 ASP A O 1
ATOM 1095 N N . TYR A 1 139 ? -9.879 -2.850 -11.660 1.00 95.19 139 TYR A N 1
ATOM 1096 C CA . TYR A 1 139 ? -9.064 -1.853 -10.962 1.00 95.19 139 TYR A CA 1
ATOM 1097 C C . TYR A 1 139 ? -8.100 -1.164 -11.938 1.00 95.19 139 TYR A C 1
ATOM 1099 O O . TYR A 1 139 ? -7.053 -1.709 -12.297 1.00 95.19 139 TYR A O 1
ATOM 1107 N N . GLU A 1 140 ? -8.456 0.053 -12.356 1.00 95.38 140 GLU A N 1
ATOM 1108 C CA . GLU A 1 140 ? -7.796 0.773 -13.451 1.00 95.38 140 GLU A CA 1
ATOM 1109 C C . GLU A 1 140 ? -6.300 0.997 -13.211 1.00 95.38 140 GLU A C 1
ATOM 1111 O O . GLU A 1 140 ? -5.489 0.780 -14.110 1.00 95.38 140 GLU A O 1
ATOM 1116 N N . GLU A 1 141 ? -5.908 1.362 -11.988 1.00 93.75 141 GLU A N 1
ATOM 1117 C CA . GLU A 1 141 ? -4.497 1.573 -11.649 1.00 93.75 141 GLU A CA 1
ATOM 1118 C C . GLU A 1 141 ? -3.684 0.273 -11.779 1.00 93.75 141 GLU A C 1
ATOM 1120 O O . GLU A 1 141 ? -2.580 0.270 -12.330 1.00 93.75 141 GLU A O 1
ATOM 1125 N N . ALA A 1 142 ? -4.236 -0.858 -11.326 1.00 94.75 142 ALA A N 1
ATOM 1126 C CA . ALA A 1 142 ? -3.578 -2.157 -11.441 1.00 94.75 142 ALA A CA 1
ATOM 1127 C C . ALA A 1 142 ? -3.465 -2.613 -12.905 1.00 94.75 142 ALA A C 1
ATOM 1129 O O . ALA A 1 142 ? -2.413 -3.112 -13.316 1.00 94.75 142 ALA A O 1
ATOM 1130 N N . LEU A 1 143 ? -4.513 -2.398 -13.707 1.00 95.25 143 LEU A N 1
ATOM 1131 C CA . LEU A 1 143 ? -4.500 -2.667 -15.147 1.00 95.25 143 LEU A CA 1
ATOM 1132 C C . LEU A 1 143 ? -3.443 -1.820 -15.8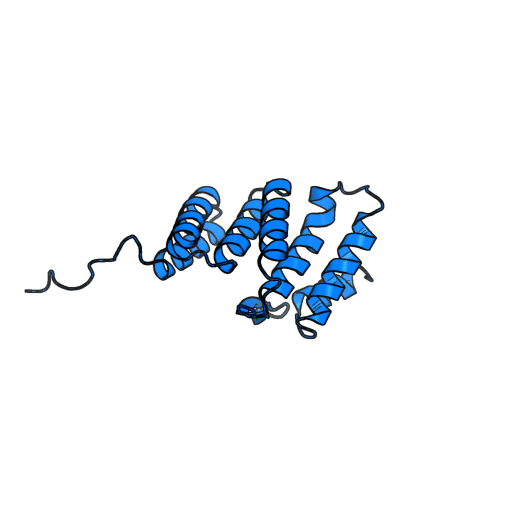64 1.00 95.25 143 LEU A C 1
ATOM 1134 O O . LEU A 1 143 ? -2.670 -2.353 -16.664 1.00 95.25 143 LEU A O 1
ATOM 1138 N N . TYR A 1 144 ? -3.358 -0.531 -15.535 1.00 93.69 144 TYR A N 1
ATOM 1139 C CA . TYR A 1 144 ? -2.367 0.381 -16.098 1.00 93.69 144 TYR A CA 1
ATOM 1140 C C . TYR A 1 144 ? -0.933 -0.071 -15.790 1.00 93.69 144 TYR A C 1
ATOM 1142 O O . TYR A 1 144 ? -0.108 -0.185 -16.699 1.00 93.69 144 TYR A O 1
ATOM 1150 N N . ILE A 1 145 ? -0.640 -0.417 -14.530 1.00 92.19 145 ILE A N 1
ATOM 1151 C CA . ILE A 1 145 ? 0.683 -0.923 -14.128 1.00 92.19 145 ILE A CA 1
ATOM 1152 C C . ILE A 1 145 ? 1.026 -2.223 -14.864 1.00 92.19 145 ILE A C 1
ATOM 1154 O O . ILE A 1 145 ? 2.166 -2.395 -15.304 1.00 92.19 145 ILE A O 1
ATOM 1158 N N . LYS A 1 146 ? 0.054 -3.128 -15.032 1.00 92.31 146 LYS A N 1
ATOM 1159 C CA . LYS A 1 146 ? 0.249 -4.377 -15.776 1.00 92.31 146 LYS A CA 1
ATOM 1160 C C . LYS A 1 146 ? 0.667 -4.119 -17.226 1.00 92.31 146 LYS A C 1
ATOM 1162 O O . LYS A 1 146 ? 1.615 -4.735 -17.709 1.00 92.31 146 LYS A O 1
ATOM 1167 N N . GLN A 1 147 ? -0.008 -3.185 -17.896 1.00 90.81 147 GLN A N 1
ATOM 1168 C CA . GLN A 1 147 ? 0.256 -2.830 -19.293 1.00 90.81 147 GLN A CA 1
ATOM 1169 C C . GLN A 1 147 ? 1.619 -2.148 -19.476 1.00 90.81 147 GLN A C 1
ATOM 1171 O O . GLN A 1 147 ? 2.394 -2.563 -20.336 1.00 90.81 147 GLN A O 1
ATOM 1176 N N . GLN A 1 148 ? 1.938 -1.150 -18.643 1.00 87.81 148 GLN A N 1
ATOM 1177 C CA . GLN A 1 148 ? 3.198 -0.394 -18.714 1.00 87.81 148 GLN A CA 1
ATOM 1178 C C . GLN A 1 148 ? 4.427 -1.288 -18.520 1.00 87.81 148 GLN A C 1
ATOM 1180 O O . GLN A 1 148 ? 5.410 -1.185 -19.252 1.00 87.81 148 GLN A O 1
ATOM 1185 N N . ASN A 1 149 ? 4.353 -2.208 -17.558 1.00 80.31 149 ASN A N 1
ATOM 1186 C CA . ASN A 1 149 ? 5.481 -3.052 -17.174 1.00 80.31 149 ASN A CA 1
ATOM 1187 C C . ASN A 1 149 ? 5.499 -4.417 -17.888 1.00 80.31 149 ASN A C 1
ATOM 1189 O O . ASN A 1 149 ? 6.356 -5.245 -17.582 1.00 80.31 149 ASN A O 1
ATOM 1193 N N . LYS A 1 150 ? 4.570 -4.663 -18.828 1.00 74.31 150 LYS A N 1
ATOM 1194 C CA . LYS A 1 150 ? 4.384 -5.955 -19.522 1.00 74.31 150 LYS A CA 1
ATOM 1195 C C . LYS A 1 150 ? 4.321 -7.149 -18.550 1.00 74.31 150 LYS A C 1
ATOM 1197 O O . LYS A 1 150 ? 4.905 -8.203 -18.818 1.00 74.31 150 LYS A O 1
ATOM 1202 N N . LEU A 1 151 ? 3.655 -6.961 -17.405 1.00 73.25 151 LEU A N 1
ATOM 1203 C CA . LEU A 1 151 ? 3.545 -7.964 -16.336 1.00 73.25 151 LEU A CA 1
ATOM 1204 C C . LEU A 1 151 ? 2.509 -9.041 -16.668 1.00 73.25 151 LEU A C 1
ATOM 1206 O O . LEU A 1 151 ? 1.410 -8.731 -17.174 1.00 73.25 151 LEU A O 1
#

Radius of gyration: 17.01 Å; Cα contacts (8 Å, |Δi|>4): 184; chains: 1; bounding box: 47×46×43 Å

Secondary structure (DSSP, 8-state):
----S----TT-HHHHHHHHHHHHHTT-HHHHHHHHHHHHHHH--HHHHHHHHHHHHHTT-HHHHHHHHHHHHHH--SS---EEEEE-TTSSEEEEEHHHHHHHHHHHHHHHHH-TT-TTHHHHHHHHHHHHHHH-TT-HHHHHHHHHTT-

Solvent-accessible surface area (backbone atoms only — not comparable to full-atom values): 8405 Å² total; per-residue (Å²): 144,76,96,74,85,75,84,72,60,90,79,42,45,68,61,36,48,52,52,20,53,53,27,47,75,73,66,39,46,72,61,15,45,57,32,32,50,51,34,22,73,76,65,71,44,63,69,33,47,49,52,42,21,53,45,27,44,76,70,68,37,38,64,62,14,51,52,41,47,51,52,47,62,70,66,63,81,66,86,75,77,51,73,38,80,41,69,38,82,92,59,64,73,40,84,37,49,42,68,28,53,49,28,37,50,52,26,72,45,31,39,74,60,71,36,81,83,42,84,59,33,66,58,50,27,36,50,24,34,49,52,14,35,72,74,36,78,80,43,52,56,51,54,49,53,32,62,77,67,73,87

Nearest PDB structures (foldseek):
  3uq3-assembly1_A  TM=8.754E-01  e=1.008E-02  Saccharomyces cerevisiae S288C
  7dkh-assembly2_E  TM=8.348E-01  e=1.326E-02  Saccharomyces cerevisiae S288C
  7bev-assembly1_A  TM=7.928E-01  e=1.842E-02  Homo sapiens
  2pl2-assembly1_B  TM=6.861E-01  e=1.842E-02  Thermus thermophilus HB27
  2gw1-assembly1_B  TM=7.306E-01  e=6.869E-02  Saccharomyces cerevisiae

Foldseek 3Di:
DPPDDDPPPPLPLVVLQVVLVVCVVVVVLVSSLVSLVSSCVVPVDLVSLQVNLVSCVSVLVNVSSLVSLVVSVVVPPDPPFDWDWDAAPVGDIDTAGVQLVSLQVCLVCQCSNVPVPPPCNVVSNVVSLVVSCVRPVVPRVSVVVCVVSVD

Mean predicted aligned error: 6.11 Å

pLDDT: mean 87.73, std 14.44, range [37.28, 97.81]

Sequence (151 aa):
MTEKALKVNANNFKMLENAAVFDQMDGNFEIAQTKLQKCYEATKQSKYQYKLAENYAQMTQYKSSDSMLNLILAQDSSKNMMMEEAPRVEGGVQSVRLLAKVYLLKAKIASLVLGPKDPRVPKFQKEYVNLSLSIQPDYEEALYIKQQNKL